Protein AF-A0A2D7EUM4-F1 (afdb_monomer)

Radius of gyration: 17.77 Å; Cα contacts (8 Å, |Δi|>4): 8; chains: 1; bounding box: 39×32×42 Å

Secondary structure (DSSP, 8-state):
-TT----SSPPTT---HHHHHHHHHHHHHHHHHHHHHTT-HHHHHHHHHHHHHHHHHH--

Solvent-accessible surface area (backbone atoms only — not comparable to full-atom values): 3738 Å² total; per-residue (Å²): 116,96,78,65,78,74,69,93,60,82,63,91,87,64,84,42,68,71,59,50,49,66,53,48,51,60,52,52,52,53,50,51,50,50,23,57,75,70,74,37,52,67,60,52,52,52,51,52,50,51,52,51,51,50,50,59,71,66,60,123

pLDDT: mean 88.97, std 13.12, range [46.97, 98.44]

Sequence (60 aa):
MPGSPYLDEPPKGLLTWKRLLGFSIPSFLMSGFLAFYYDVVLEMMVVFTVFFALTAILRR

Structure (mmCIF, N/CA/C/O backbone):
data_AF-A0A2D7EUM4-F1
#
_entry.id   AF-A0A2D7EUM4-F1
#
loo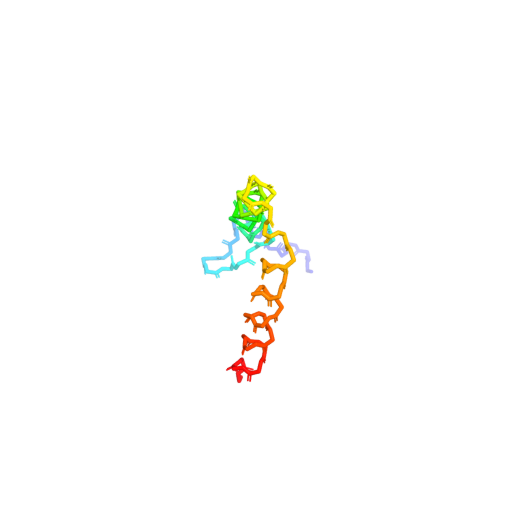p_
_atom_site.group_PDB
_atom_site.id
_atom_site.type_symbol
_atom_site.label_atom_id
_atom_site.label_alt_id
_atom_site.label_comp_id
_atom_site.label_asym_id
_atom_site.label_entity_id
_atom_site.label_seq_id
_atom_site.pdbx_PDB_ins_code
_atom_site.Cartn_x
_atom_site.Cartn_y
_atom_site.Cartn_z
_atom_site.occupancy
_atom_site.B_iso_or_equiv
_atom_site.auth_seq_id
_atom_site.auth_comp_id
_atom_site.auth_asym_id
_atom_site.auth_atom_id
_atom_site.pdbx_PDB_model_num
ATOM 1 N N . MET A 1 1 ? -22.427 17.947 22.920 1.00 46.97 1 MET A N 1
ATOM 2 C CA . MET A 1 1 ? -22.776 18.031 24.356 1.00 46.97 1 MET A CA 1
ATOM 3 C C . MET A 1 1 ? -21.755 18.930 25.038 1.00 46.97 1 MET A C 1
ATOM 5 O O . MET A 1 1 ? -20.581 18.772 24.714 1.00 46.97 1 MET A O 1
ATOM 9 N N . PRO A 1 2 ? -22.149 19.860 25.929 1.00 49.62 2 PRO A N 1
ATOM 10 C CA . PRO A 1 2 ? -21.180 20.519 26.798 1.00 49.62 2 PRO A CA 1
ATOM 11 C C . PRO A 1 2 ? -20.539 19.428 27.668 1.00 49.62 2 PRO A C 1
ATOM 13 O O . PRO A 1 2 ? -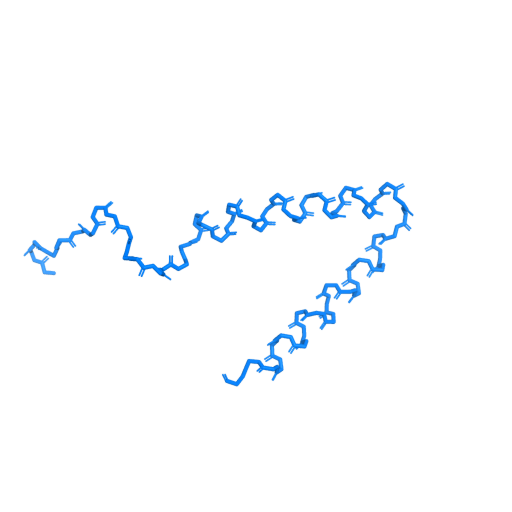21.238 18.741 28.405 1.00 49.62 2 PRO A O 1
ATOM 16 N N . GLY A 1 3 ? -19.236 19.199 27.491 1.00 63.56 3 GLY A N 1
ATOM 17 C CA . GLY A 1 3 ? -18.486 18.195 28.249 1.00 63.56 3 GLY A CA 1
ATOM 18 C C . GLY A 1 3 ? -18.505 16.761 27.707 1.00 63.56 3 GLY A C 1
ATOM 19 O O . GLY A 1 3 ? -18.297 15.844 28.494 1.00 63.56 3 GLY A O 1
ATOM 20 N N . SER A 1 4 ? -18.724 16.514 26.405 1.00 62.28 4 SER A N 1
ATOM 21 C CA . SER A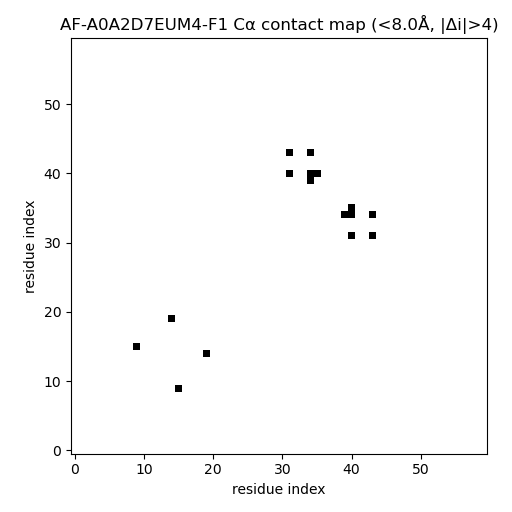 1 4 ? -18.382 15.181 25.874 1.00 62.28 4 SER A CA 1
ATOM 22 C C . SER A 1 4 ? -16.878 14.952 26.088 1.00 62.28 4 SER A C 1
ATOM 24 O O . SER A 1 4 ? -16.106 15.760 25.561 1.00 62.28 4 SER A O 1
ATOM 26 N N . PRO A 1 5 ? -16.450 13.922 26.843 1.00 66.19 5 PRO A N 1
ATOM 27 C CA . PRO A 1 5 ? -15.039 13.693 27.105 1.00 66.19 5 PRO A CA 1
ATOM 28 C C . PRO A 1 5 ? -14.388 13.388 25.763 1.00 66.19 5 PRO A C 1
ATOM 30 O O . PRO A 1 5 ? -14.697 12.371 25.137 1.00 66.19 5 PRO A O 1
ATOM 33 N N . TYR A 1 6 ? -13.541 14.294 25.277 1.00 66.25 6 TYR A N 1
ATOM 34 C CA . TYR A 1 6 ? -12.610 13.913 24.230 1.00 66.25 6 TYR A CA 1
ATOM 35 C C . TYR A 1 6 ? -11.804 12.757 24.810 1.00 66.25 6 TYR A C 1
ATOM 37 O O . TYR A 1 6 ? -11.278 12.856 25.914 1.00 66.25 6 TYR A O 1
ATOM 45 N N . LEU A 1 7 ? -11.811 11.620 24.120 1.00 65.62 7 LEU A N 1
ATOM 46 C CA . LEU A 1 7 ? -10.981 10.500 24.522 1.00 65.62 7 LEU A CA 1
ATOM 47 C C . LEU A 1 7 ? -9.528 10.957 24.352 1.00 65.62 7 LEU A C 1
ATOM 49 O O . LEU A 1 7 ? -9.077 11.114 23.218 1.00 65.62 7 LEU A O 1
ATOM 53 N N . ASP A 1 8 ? -8.831 11.204 25.465 1.00 73.00 8 ASP A N 1
ATOM 54 C CA . ASP A 1 8 ? -7.410 11.587 25.465 1.00 73.00 8 ASP A CA 1
ATOM 55 C C . ASP A 1 8 ? -6.559 10.543 24.724 1.00 73.00 8 ASP A C 1
ATOM 57 O O . ASP A 1 8 ? -5.565 10.863 24.071 1.00 73.00 8 ASP A O 1
ATOM 61 N N . GLU A 1 9 ? -7.010 9.286 24.756 1.00 74.88 9 GLU A N 1
ATOM 62 C CA . GLU A 1 9 ? -6.422 8.173 24.029 1.00 74.88 9 GLU A CA 1
ATOM 63 C C . GLU A 1 9 ? -7.459 7.473 23.139 1.00 74.88 9 GLU A C 1
ATOM 65 O O . GLU A 1 9 ? -8.596 7.240 23.559 1.00 74.88 9 GLU A O 1
ATOM 70 N N . PRO A 1 10 ? -7.093 7.081 21.905 1.00 73.44 10 PRO A N 1
ATOM 71 C CA . PRO A 1 10 ? -8.003 6.361 21.030 1.00 73.44 10 PRO A CA 1
ATOM 72 C C . PRO A 1 10 ? -8.401 5.005 21.645 1.00 73.44 10 PRO A C 1
ATOM 74 O O . PRO A 1 10 ? -7.553 4.314 22.216 1.00 73.44 10 PRO A O 1
ATOM 77 N N . PRO A 1 11 ? -9.667 4.577 21.489 1.00 79.75 11 PRO A N 1
ATOM 78 C CA . PRO A 1 11 ? -10.147 3.325 22.057 1.00 79.75 11 PRO A CA 1
ATOM 79 C C . PRO A 1 11 ? -9.313 2.132 21.577 1.00 79.75 11 PRO A C 1
ATOM 81 O O . PRO A 1 11 ? -8.906 2.050 20.412 1.00 79.75 11 PRO A O 1
ATOM 84 N N . LYS A 1 12 ? -9.060 1.182 22.486 1.00 77.75 12 LYS A N 1
ATOM 85 C CA . LYS A 1 12 ? -8.276 -0.025 22.189 1.00 77.75 12 LYS A CA 1
ATOM 86 C C . LYS A 1 12 ? -8.910 -0.779 21.016 1.00 77.75 12 LYS A C 1
ATOM 88 O O . LYS A 1 12 ? -10.079 -1.139 21.063 1.00 77.75 12 LYS A O 1
ATOM 93 N N . GLY A 1 13 ? -8.121 -1.012 19.966 1.00 77.19 13 GLY A N 1
ATOM 94 C CA . GLY A 1 13 ? -8.558 -1.710 18.750 1.00 77.19 13 GLY A CA 1
ATOM 95 C C . GLY A 1 13 ? -8.998 -0.800 17.600 1.00 77.19 13 GLY A C 1
ATOM 96 O O . GLY A 1 13 ? -9.178 -1.296 16.491 1.00 77.19 13 GLY A O 1
ATOM 97 N N . LEU A 1 14 ? -9.097 0.521 17.803 1.00 85.50 14 LEU A N 1
ATOM 98 C CA . LEU A 1 14 ? -9.392 1.443 16.709 1.00 85.50 14 LEU A CA 1
ATOM 99 C C . LEU A 1 14 ? -8.173 1.578 15.783 1.00 85.50 14 LEU A C 1
ATOM 101 O O . LEU A 1 14 ? -7.099 2.035 16.190 1.00 85.50 14 LEU A O 1
ATOM 105 N N . LEU A 1 15 ? -8.340 1.198 14.517 1.00 86.94 15 LEU A N 1
ATOM 106 C CA . LEU A 1 15 ? -7.344 1.441 13.479 1.00 86.94 15 LEU A CA 1
ATOM 107 C C . LEU A 1 15 ? -7.390 2.922 13.080 1.00 86.94 15 LEU A C 1
ATOM 109 O O . LEU A 1 15 ? -8.100 3.318 12.161 1.00 86.94 15 LEU A O 1
ATOM 113 N N . THR A 1 16 ? -6.655 3.760 13.807 1.00 90.44 16 THR A N 1
ATOM 114 C CA . THR A 1 16 ? -6.560 5.189 13.486 1.00 90.44 16 THR A CA 1
ATOM 115 C C . THR A 1 16 ? -5.759 5.406 12.205 1.00 90.44 16 THR A C 1
ATOM 117 O O . THR A 1 16 ? -4.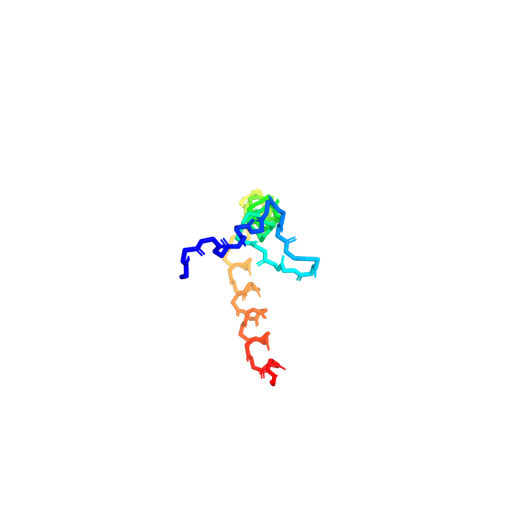857 4.629 11.893 1.00 90.44 16 THR A O 1
ATOM 120 N N . TRP A 1 17 ? -6.016 6.510 11.498 1.00 88.94 17 TRP A N 1
ATOM 121 C CA . TRP A 1 17 ? -5.218 6.913 10.334 1.00 88.94 17 TRP A CA 1
ATOM 122 C C . TRP A 1 17 ? -3.723 6.968 10.643 1.00 88.94 17 TRP A C 1
ATOM 124 O O . TRP A 1 17 ? -2.925 6.436 9.884 1.00 88.94 17 TRP A O 1
ATOM 134 N N . LYS A 1 18 ? -3.340 7.525 11.799 1.00 89.75 18 LYS A N 1
ATOM 135 C CA . LYS A 1 18 ? -1.944 7.541 12.256 1.00 89.75 18 LYS A CA 1
ATOM 136 C C . LYS A 1 18 ? -1.355 6.130 12.333 1.00 89.75 18 LYS A C 1
ATOM 138 O O . LYS A 1 18 ? -0.225 5.919 11.906 1.00 89.75 18 LYS A O 1
ATOM 143 N N . ARG A 1 19 ? -2.113 5.166 12.866 1.00 90.00 19 ARG A N 1
ATOM 144 C CA . ARG A 1 19 ? -1.667 3.775 12.987 1.00 90.00 19 ARG A CA 1
ATOM 145 C C . ARG A 1 19 ? -1.596 3.092 11.626 1.00 90.00 19 ARG A C 1
ATOM 147 O O . ARG A 1 19 ? -0.587 2.459 11.354 1.00 90.00 19 ARG A O 1
ATOM 154 N N . LEU A 1 20 ? -2.619 3.267 10.785 1.00 92.50 20 LEU A N 1
AT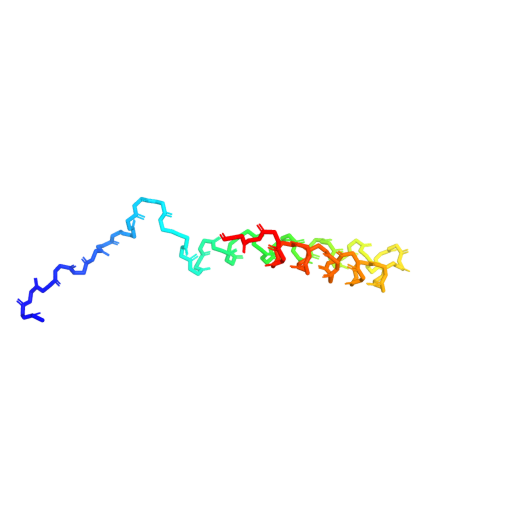OM 155 C CA . LEU A 1 20 ? -2.661 2.758 9.412 1.00 92.50 20 LEU A CA 1
ATOM 156 C C . LEU A 1 20 ? -1.454 3.247 8.606 1.00 92.50 20 LEU A C 1
ATOM 158 O O . LEU A 1 20 ? -0.689 2.439 8.091 1.00 92.50 20 LEU A O 1
ATOM 162 N N . LEU A 1 21 ? -1.255 4.565 8.562 1.00 95.00 21 LEU A N 1
ATOM 163 C CA . LEU A 1 21 ? -0.144 5.199 7.856 1.00 95.00 21 LEU A CA 1
ATOM 164 C C . LEU A 1 21 ? 1.215 4.796 8.436 1.00 95.00 21 LEU A C 1
ATOM 166 O O . LEU A 1 21 ? 2.173 4.631 7.688 1.00 95.00 21 LEU A O 1
ATOM 170 N N . GLY A 1 22 ? 1.289 4.596 9.754 1.00 95.19 22 GLY A N 1
ATOM 171 C CA . GLY A 1 22 ? 2.518 4.222 10.446 1.00 95.19 22 GLY A CA 1
ATOM 172 C C . GLY A 1 22 ? 3.127 2.903 9.971 1.00 95.19 22 GLY A C 1
ATOM 173 O O . GLY A 1 22 ? 4.347 2.783 9.985 1.00 95.19 22 GLY A O 1
ATOM 174 N N . PHE A 1 23 ? 2.316 1.940 9.520 1.00 93.88 23 PHE A N 1
ATOM 175 C CA . PHE A 1 23 ? 2.836 0.709 8.913 1.00 93.88 23 PHE A CA 1
ATOM 176 C C . PHE A 1 23 ? 2.715 0.694 7.389 1.00 93.88 23 PHE A C 1
ATOM 178 O O . PHE A 1 23 ? 3.598 0.154 6.732 1.00 93.88 23 PHE A O 1
ATOM 185 N N . SER A 1 24 ? 1.673 1.291 6.799 1.00 93.81 24 SER A N 1
ATOM 186 C CA . SER A 1 24 ? 1.476 1.203 5.350 1.00 93.81 24 SER A CA 1
ATOM 187 C C . SER A 1 24 ? 2.546 1.975 4.581 1.00 93.81 24 SER A C 1
ATOM 189 O O . SER A 1 24 ? 3.117 1.430 3.641 1.00 93.81 24 SER A O 1
ATOM 191 N N . ILE A 1 25 ? 2.880 3.198 5.003 1.00 95.94 25 ILE A N 1
ATOM 192 C CA . ILE A 1 25 ? 3.885 4.035 4.333 1.00 95.94 25 ILE A CA 1
ATOM 193 C C . ILE A 1 25 ? 5.252 3.336 4.252 1.00 95.94 25 ILE A C 1
ATOM 195 O O . ILE A 1 25 ? 5.757 3.193 3.137 1.00 95.94 25 ILE A O 1
ATOM 199 N N . PRO A 1 26 ? 5.871 2.873 5.360 1.00 97.12 26 PRO A N 1
ATOM 200 C CA . PRO A 1 26 ? 7.178 2.227 5.273 1.00 97.12 26 PRO A CA 1
ATOM 201 C C . PRO A 1 26 ? 7.135 0.932 4.454 1.00 97.12 26 PRO A C 1
ATOM 203 O O . PRO A 1 26 ? 8.069 0.675 3.697 1.00 97.12 26 PRO A O 1
ATOM 206 N N . SER A 1 27 ? 6.051 0.152 4.532 1.00 95.19 27 SER A N 1
ATOM 207 C CA . SER A 1 27 ? 5.890 -1.043 3.696 1.00 95.19 27 SER A CA 1
ATOM 208 C C . SER A 1 27 ? 5.836 -0.703 2.206 1.00 95.19 27 SER A C 1
ATOM 210 O O . SER A 1 27 ? 6.558 -1.325 1.430 1.00 95.19 27 SER A O 1
ATOM 212 N N . PHE A 1 28 ? 5.051 0.306 1.812 1.00 95.50 28 PHE A N 1
ATOM 213 C CA . PHE A 1 28 ? 4.944 0.740 0.416 1.00 95.50 28 PHE A CA 1
ATOM 214 C C . PHE A 1 28 ? 6.248 1.332 -0.123 1.00 95.50 28 PHE A C 1
ATOM 216 O O . PHE A 1 28 ? 6.616 1.062 -1.266 1.00 95.50 28 PHE A O 1
ATOM 223 N N . LEU A 1 29 ? 6.961 2.123 0.684 1.00 97.75 29 LEU A N 1
ATOM 224 C CA . LEU A 1 29 ? 8.253 2.685 0.287 1.00 97.75 29 LEU A CA 1
ATOM 225 C C . LEU A 1 29 ? 9.299 1.588 0.093 1.00 97.75 29 LEU A C 1
ATOM 227 O O . LEU A 1 29 ? 10.001 1.594 -0.916 1.00 97.75 29 LEU A O 1
ATOM 231 N N . MET A 1 30 ? 9.376 0.626 1.016 1.00 97.94 30 MET A N 1
ATOM 232 C CA . MET A 1 30 ? 10.324 -0.482 0.905 1.00 97.94 30 MET A CA 1
ATOM 233 C C . MET A 1 30 ? 10.015 -1.369 -0.305 1.00 97.94 30 MET A C 1
ATOM 235 O O . MET A 1 30 ? 10.923 -1.708 -1.064 1.00 97.94 30 MET A O 1
ATOM 239 N N . SER A 1 31 ? 8.741 -1.713 -0.530 1.00 97.00 31 SER A N 1
ATOM 240 C CA . SER A 1 31 ? 8.345 -2.499 -1.703 1.00 97.00 31 SER A CA 1
ATOM 241 C C . SER A 1 31 ? 8.607 -1.743 -3.003 1.00 97.00 31 SER A C 1
ATOM 243 O O . SER A 1 31 ? 9.132 -2.330 -3.943 1.00 97.00 31 SER A O 1
ATOM 245 N N . GLY A 1 32 ? 8.305 -0.441 -3.045 1.00 97.81 32 GLY A N 1
ATOM 246 C CA . GLY A 1 32 ? 8.562 0.401 -4.213 1.00 97.81 32 GLY A CA 1
ATOM 247 C C . GLY A 1 32 ? 10.052 0.527 -4.525 1.00 97.81 32 GLY A C 1
ATOM 248 O O . GLY A 1 32 ? 10.445 0.398 -5.681 1.00 97.81 32 GLY A O 1
ATOM 249 N N . PHE A 1 33 ? 10.890 0.702 -3.499 1.00 98.38 33 PHE A N 1
ATOM 250 C CA . PHE A 1 33 ? 12.344 0.728 -3.653 1.00 98.38 33 PHE A CA 1
ATOM 251 C C . PHE A 1 33 ? 12.882 -0.595 -4.212 1.00 98.38 33 PHE A C 1
ATOM 253 O O . PHE A 1 33 ? 13.664 -0.582 -5.159 1.00 98.38 33 PHE A O 1
ATOM 260 N N . LEU A 1 34 ? 12.435 -1.734 -3.671 1.00 98.38 34 LEU A N 1
ATOM 261 C CA . LEU A 1 34 ? 12.832 -3.054 -4.167 1.00 98.38 34 LEU A CA 1
ATOM 262 C C . LEU A 1 34 ? 12.367 -3.279 -5.609 1.00 98.38 34 LEU A C 1
ATOM 264 O O . LEU A 1 34 ? 13.151 -3.732 -6.436 1.00 98.38 34 LEU A O 1
ATOM 268 N N . ALA A 1 35 ? 11.120 -2.934 -5.926 1.00 98.31 35 ALA A N 1
ATOM 269 C CA . ALA A 1 35 ? 10.587 -3.101 -7.271 1.00 98.31 35 ALA A CA 1
ATOM 270 C C . ALA A 1 35 ? 11.338 -2.245 -8.296 1.00 98.31 35 ALA A C 1
ATOM 272 O O . ALA A 1 35 ? 11.609 -2.712 -9.397 1.00 98.31 35 ALA A O 1
ATOM 273 N N . PHE A 1 36 ? 11.729 -1.027 -7.920 1.00 98.38 36 PHE A N 1
ATOM 274 C CA . PHE A 1 36 ? 12.591 -0.190 -8.746 1.00 98.38 36 PHE A CA 1
ATOM 275 C C . PHE A 1 36 ? 13.993 -0.793 -8.909 1.00 98.38 36 PHE A C 1
ATOM 277 O O . PHE A 1 36 ? 14.506 -0.852 -10.020 1.00 98.38 36 PHE A O 1
ATOM 284 N N . TYR A 1 37 ? 14.602 -1.280 -7.823 1.00 98.44 37 TYR A N 1
ATOM 285 C CA . TYR A 1 37 ? 15.950 -1.857 -7.848 1.00 98.44 37 TYR A CA 1
ATOM 286 C C . TYR A 1 37 ? 16.063 -3.095 -8.750 1.00 98.44 37 TYR A C 1
ATOM 288 O O . TYR A 1 37 ? 17.086 -3.286 -9.402 1.00 98.44 37 TYR A O 1
ATOM 296 N N . TYR A 1 38 ? 15.019 -3.923 -8.793 1.00 98.31 38 TYR A N 1
ATOM 297 C CA . TYR A 1 38 ? 14.975 -5.140 -9.608 1.00 98.31 38 TYR A CA 1
ATOM 298 C C . TYR A 1 38 ? 14.290 -4.958 -10.971 1.00 98.31 38 TYR A C 1
ATOM 300 O O . TYR A 1 38 ? 14.130 -5.945 -11.680 1.00 98.31 38 TYR A O 1
ATOM 308 N N . ASP A 1 39 ? 13.897 -3.733 -11.334 1.00 98.06 39 ASP A N 1
ATOM 309 C CA . ASP A 1 39 ? 13.180 -3.415 -12.580 1.00 98.06 39 ASP A CA 1
ATOM 310 C C . ASP A 1 39 ? 11.858 -4.196 -12.763 1.00 98.06 39 ASP A C 1
ATOM 312 O O . ASP A 1 39 ? 11.506 -4.633 -13.852 1.00 98.06 39 ASP A O 1
ATOM 316 N N . VAL A 1 40 ? 11.108 -4.376 -11.666 1.00 98.38 40 VAL A N 1
ATOM 317 C CA . VAL A 1 40 ? 9.832 -5.129 -11.607 1.00 98.38 40 VAL A CA 1
ATOM 318 C C . VAL A 1 40 ? 8.662 -4.278 -11.092 1.00 98.38 40 VAL A C 1
ATOM 320 O O . VAL A 1 40 ? 7.77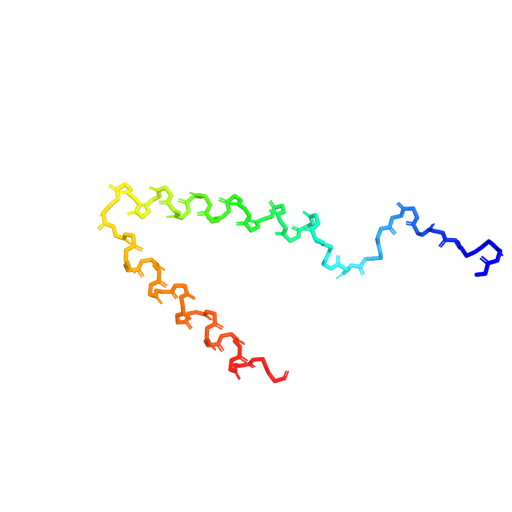3 -4.732 -10.361 1.00 98.38 40 VAL A O 1
ATOM 323 N N . VAL A 1 41 ? 8.676 -2.980 -11.409 1.00 97.94 41 VAL A N 1
ATOM 324 C CA . VAL A 1 41 ? 7.661 -2.019 -10.936 1.00 97.94 41 VAL A CA 1
ATOM 325 C C . VAL A 1 41 ? 6.267 -2.385 -11.446 1.00 97.94 41 VAL A C 1
ATOM 327 O O . VAL A 1 41 ? 5.295 -2.305 -10.689 1.00 97.94 41 VAL A O 1
ATOM 330 N N . LEU A 1 42 ? 6.159 -2.816 -12.704 1.00 98.00 42 LEU A N 1
ATOM 331 C CA . LEU A 1 42 ? 4.880 -3.157 -13.323 1.00 98.00 42 LEU A CA 1
ATOM 332 C C . LEU A 1 42 ? 4.279 -4.414 -12.678 1.00 98.00 42 LEU A C 1
ATOM 334 O O . LEU A 1 42 ? 3.101 -4.419 -12.316 1.00 98.00 42 LEU A O 1
ATOM 338 N N . GLU A 1 43 ? 5.088 -5.444 -12.449 1.00 97.88 43 GLU A N 1
ATOM 339 C CA . GLU A 1 43 ? 4.704 -6.680 -11.769 1.00 97.88 43 GLU A CA 1
ATOM 340 C C . GLU A 1 43 ? 4.210 -6.385 -10.353 1.00 97.88 43 GLU A C 1
ATOM 342 O O . GLU A 1 43 ? 3.151 -6.875 -9.956 1.00 97.88 43 GLU A O 1
ATOM 347 N N . MET A 1 44 ? 4.917 -5.528 -9.607 1.00 97.69 44 MET A N 1
ATOM 348 C CA . MET A 1 44 ? 4.479 -5.093 -8.279 1.00 97.69 44 MET A CA 1
ATOM 349 C C . MET A 1 44 ? 3.098 -4.421 -8.335 1.00 97.69 44 MET A C 1
ATOM 351 O O . MET A 1 44 ? 2.236 -4.718 -7.502 1.00 97.69 44 MET A O 1
ATOM 355 N N . MET A 1 45 ? 2.853 -3.546 -9.316 1.00 97.50 45 MET A N 1
ATOM 356 C CA . MET A 1 45 ? 1.547 -2.894 -9.485 1.00 97.50 45 MET A CA 1
ATOM 357 C C . MET A 1 45 ? 0.435 -3.906 -9.779 1.00 97.50 45 MET A C 1
ATOM 359 O O . MET A 1 45 ? -0.656 -3.802 -9.207 1.00 97.50 45 MET A O 1
ATOM 363 N N . VAL A 1 46 ? 0.701 -4.900 -10.629 1.00 98.19 46 VAL A N 1
ATOM 364 C CA . VAL A 1 46 ? -0.255 -5.974 -10.935 1.00 98.19 46 VAL A CA 1
ATOM 365 C C . VAL A 1 46 ? -0.552 -6.796 -9.682 1.00 98.19 46 VAL A C 1
ATOM 367 O O . VAL A 1 46 ? -1.722 -7.003 -9.355 1.00 98.19 46 VAL A O 1
ATOM 370 N N . VAL A 1 47 ? 0.480 -7.198 -8.935 1.00 97.38 47 VAL A N 1
ATOM 371 C CA . VAL A 1 47 ? 0.336 -7.968 -7.690 1.00 97.38 47 VAL A CA 1
ATOM 372 C C . VAL A 1 47 ? -0.500 -7.204 -6.666 1.00 97.38 47 VAL A C 1
ATOM 374 O O . VAL A 1 47 ? -1.447 -7.771 -6.120 1.00 97.38 47 VAL A O 1
ATOM 377 N N . PHE A 1 48 ? -0.219 -5.918 -6.433 1.00 96.50 48 PHE A N 1
ATOM 378 C CA . PHE A 1 48 ? -1.028 -5.105 -5.522 1.00 96.50 48 PHE A CA 1
ATOM 379 C C . PHE A 1 48 ? -2.468 -4.955 -5.998 1.00 96.50 48 PHE A C 1
ATOM 381 O O . PHE A 1 48 ? -3.387 -5.094 -5.194 1.00 96.50 48 PHE A O 1
ATOM 388 N N . THR A 1 49 ? -2.686 -4.731 -7.292 1.00 97.19 49 THR A N 1
ATOM 389 C CA . THR A 1 49 ? -4.038 -4.615 -7.852 1.00 97.19 49 THR A CA 1
ATOM 390 C C . THR A 1 49 ? -4.843 -5.891 -7.620 1.00 97.19 49 THR A C 1
ATOM 392 O O . THR A 1 49 ? -5.958 -5.826 -7.101 1.00 97.19 49 THR A O 1
ATOM 395 N N . VAL A 1 50 ? -4.270 -7.057 -7.933 1.00 98.06 50 VAL A N 1
ATOM 396 C CA . VAL A 1 50 ? -4.915 -8.359 -7.704 1.00 98.06 50 VAL A CA 1
ATOM 397 C C . VAL A 1 50 ? -5.158 -8.588 -6.214 1.00 98.06 50 VAL A C 1
ATOM 399 O O . VAL A 1 50 ? -6.263 -8.960 -5.827 1.00 98.06 50 VAL A O 1
ATOM 402 N N . PHE A 1 51 ? -4.169 -8.316 -5.362 1.00 96.38 51 PHE A N 1
ATOM 403 C CA . PHE A 1 51 ? -4.294 -8.471 -3.914 1.00 96.38 51 PHE A CA 1
ATOM 404 C C . PHE A 1 51 ? -5.431 -7.617 -3.331 1.00 96.38 51 PHE A C 1
ATOM 406 O O . PHE A 1 51 ? -6.273 -8.126 -2.585 1.00 96.38 51 PHE A O 1
ATOM 413 N N . PHE A 1 52 ? -5.511 -6.335 -3.699 1.00 94.69 52 PHE A N 1
ATOM 414 C CA . PHE A 1 52 ? -6.581 -5.450 -3.237 1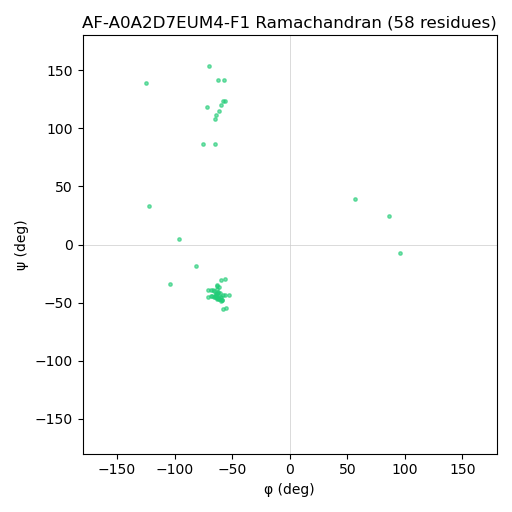.00 94.69 52 PHE A CA 1
ATOM 415 C C . PHE A 1 52 ? -7.943 -5.833 -3.816 1.00 94.69 52 PHE A C 1
ATOM 417 O O . PHE A 1 52 ? -8.927 -5.819 -3.076 1.00 94.69 52 PHE A O 1
ATOM 424 N N . ALA A 1 53 ? -8.010 -6.235 -5.088 1.00 97.00 53 ALA A N 1
ATOM 425 C CA . ALA A 1 53 ? -9.246 -6.720 -5.698 1.00 97.00 53 ALA A CA 1
ATOM 426 C C . ALA A 1 53 ? -9.771 -7.973 -4.982 1.00 97.00 53 ALA A C 1
ATOM 428 O O . ALA A 1 53 ? -10.941 -8.020 -4.603 1.00 97.00 53 ALA A O 1
ATOM 429 N N . LEU A 1 54 ? -8.902 -8.953 -4.716 1.00 97.56 54 LEU A N 1
ATOM 430 C CA . LEU A 1 54 ? -9.257 -10.152 -3.954 1.00 97.56 54 LEU A CA 1
ATOM 431 C C . LEU A 1 54 ? -9.722 -9.796 -2.543 1.00 97.56 54 LEU A C 1
ATOM 433 O O . LEU A 1 54 ? -10.753 -10.291 -2.101 1.00 97.56 54 LEU A O 1
ATOM 437 N N . THR A 1 55 ? -9.016 -8.899 -1.856 1.00 95.56 55 THR A N 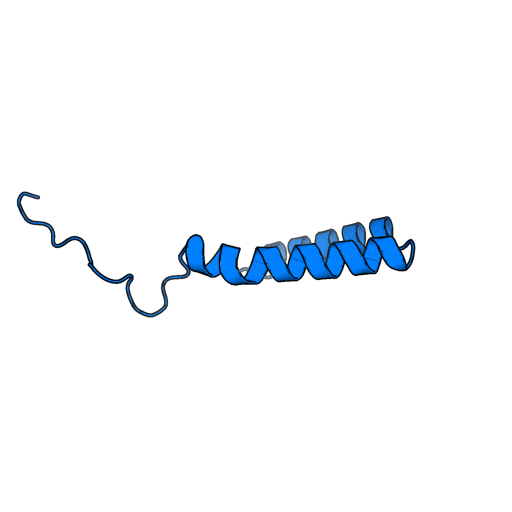1
ATOM 438 C CA . THR A 1 55 ? -9.410 -8.445 -0.514 1.00 95.56 55 THR A CA 1
ATOM 439 C C . THR A 1 55 ? -10.793 -7.785 -0.533 1.00 95.56 55 THR A C 1
ATOM 441 O O . THR A 1 55 ? -11.609 -8.043 0.349 1.00 95.56 55 THR A O 1
ATOM 444 N N . ALA A 1 56 ? -11.085 -6.967 -1.547 1.00 94.19 56 ALA A N 1
ATOM 445 C CA . ALA A 1 56 ? -12.380 -6.313 -1.708 1.00 94.19 56 ALA A CA 1
ATOM 446 C C . ALA A 1 56 ? -13.512 -7.309 -2.005 1.00 94.19 56 ALA A C 1
ATOM 448 O O . ALA A 1 56 ? -14.600 -7.157 -1.458 1.00 94.19 56 ALA A O 1
ATOM 449 N N . ILE A 1 57 ? -13.256 -8.332 -2.826 1.00 96.56 57 ILE A N 1
ATOM 450 C CA . ILE A 1 57 ? -14.232 -9.385 -3.154 1.00 96.56 57 ILE A CA 1
ATOM 451 C C . ILE A 1 57 ? -14.480 -10.309 -1.951 1.00 96.56 57 ILE A C 1
ATOM 453 O O . ILE A 1 57 ? -15.610 -10.734 -1.714 1.00 96.56 57 ILE A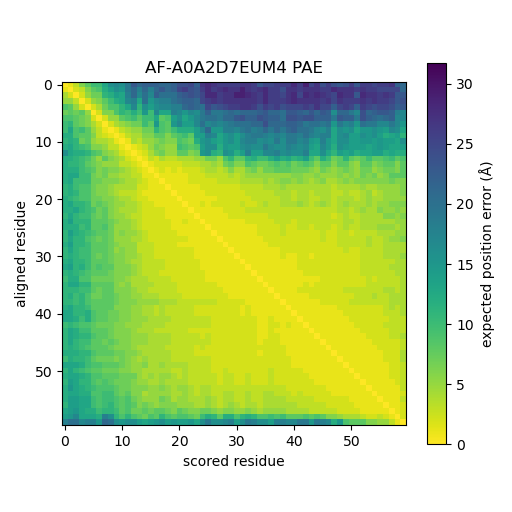 O 1
ATOM 457 N N . LEU A 1 58 ? -13.432 -10.642 -1.193 1.00 96.62 58 LEU A N 1
ATOM 458 C CA . LEU A 1 58 ? -13.502 -11.568 -0.057 1.00 96.62 58 LEU A CA 1
ATOM 459 C C . LEU A 1 58 ? -14.018 -10.914 1.230 1.00 96.62 58 LEU A C 1
ATOM 461 O O . LEU A 1 58 ? -14.455 -11.626 2.137 1.00 96.62 58 LEU A O 1
ATOM 465 N N . ARG A 1 59 ? -13.989 -9.580 1.312 1.00 87.50 59 ARG A N 1
ATOM 466 C CA . ARG A 1 59 ? -14.651 -8.790 2.355 1.00 87.50 59 ARG A CA 1
ATOM 467 C C . ARG A 1 59 ? -16.170 -8.967 2.219 1.00 87.50 59 ARG A C 1
ATOM 469 O O . ARG A 1 59 ? -16.829 -8.186 1.541 1.00 87.50 59 ARG A O 1
ATOM 476 N N . ARG A 1 60 ? -16.706 -10.016 2.841 1.00 66.44 60 ARG A N 1
ATOM 477 C CA . ARG A 1 60 ? -18.140 -10.142 3.132 1.00 66.44 60 ARG A CA 1
ATOM 478 C C . ARG A 1 60 ? -18.541 -9.174 4.236 1.00 66.44 60 ARG A C 1
ATOM 480 O O . ARG A 1 60 ? -17.754 -9.038 5.200 1.00 66.44 60 ARG A O 1
#

Mean predicted aligned error: 6.93 Å

Foldseek 3Di:
DVDPDPPPDDPPPDCDPCNVCVPPVVVVVVLCVVCVVVVNNVVSVVVVVVVVVCVVVVPD